Protein AF-K5WC93-F1 (afdb_monomer_lite)

Sequence (65 aa):
TLIEKSLNQKMTPKYDGLYQVIQQRQGGSYFLAELDGTSRKQAIAAFHIVPYIFKSNVQLKKLEL

pLDDT: mean 84.53, std 9.52, range [56.03, 94.88]

Organism: Phanerochaete carnosa (strain HHB-10118-sp) (NCBI:txid650164)

Radius of gyration: 16.56 Å; chains: 1; bounding box: 43×38×34 Å

Foldseek 3Di:
DVVVVVVCPVVDDPDPDDWDFPDADPQAWTWTADPVRHTDPDTHHNVSDDDDDDDPDDPDDDDDD

Secondary structure (DSSP, 8-state):
--HHHHHHTTTS-SS---EEEEEE-TTSEEEEEETTS-B-SS-EEGGG-------S---------

Structure (mmCIF, N/CA/C/O bac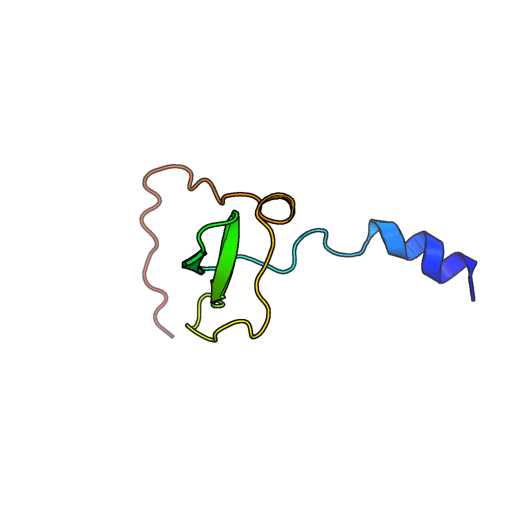kbone):
data_AF-K5WC93-F1
#
_entry.id   AF-K5WC93-F1
#
loop_
_atom_site.group_PDB
_atom_site.id
_atom_site.type_symbol
_atom_site.label_atom_id
_atom_site.label_alt_id
_atom_site.label_comp_id
_atom_site.label_asym_id
_atom_site.label_entity_id
_atom_site.label_seq_id
_atom_site.pdbx_PDB_ins_code
_atom_site.Cartn_x
_atom_site.Cartn_y
_atom_site.Cartn_z
_atom_site.occupancy
_atom_site.B_iso_or_equiv
_atom_site.auth_seq_id
_atom_site.auth_comp_id
_atom_site.auth_asym_id
_atom_site.auth_atom_id
_atom_site.pdbx_PDB_model_num
ATOM 1 N N . THR A 1 1 ? 30.585 0.762 14.210 1.00 60.09 1 THR A N 1
ATOM 2 C CA . THR A 1 1 ? 29.830 0.417 12.987 1.00 60.09 1 THR A CA 1
ATOM 3 C C . THR A 1 1 ? 28.806 1.493 12.650 1.00 60.09 1 THR A C 1
ATOM 5 O O . THR A 1 1 ? 27.621 1.333 12.897 1.00 60.09 1 THR A O 1
ATOM 8 N N . LEU A 1 2 ? 29.259 2.647 12.154 1.00 66.69 2 LEU A N 1
ATOM 9 C CA . LEU A 1 2 ? 28.379 3.723 11.653 1.00 66.69 2 LEU A CA 1
ATOM 10 C C . LEU A 1 2 ? 28.502 3.865 10.131 1.00 66.69 2 LEU A C 1
ATOM 12 O O . LEU A 1 2 ? 27.508 4.112 9.456 1.00 66.69 2 LEU A O 1
ATOM 16 N N . ILE A 1 3 ? 29.705 3.602 9.611 1.00 70.88 3 ILE A N 1
ATOM 17 C CA . ILE A 1 3 ? 30.045 3.604 8.183 1.00 70.88 3 ILE A CA 1
ATOM 18 C C . ILE A 1 3 ? 29.234 2.546 7.416 1.00 70.88 3 ILE A C 1
ATOM 20 O O . ILE A 1 3 ? 28.672 2.837 6.368 1.00 70.88 3 ILE A O 1
ATOM 24 N N . GLU A 1 4 ? 29.089 1.337 7.963 1.00 73.31 4 GLU A N 1
ATOM 25 C CA . GLU A 1 4 ? 28.301 0.268 7.324 1.00 73.31 4 GLU A CA 1
ATOM 26 C C . GLU A 1 4 ? 26.796 0.590 7.281 1.00 73.31 4 GLU A C 1
ATOM 28 O O . GLU A 1 4 ? 26.114 0.292 6.302 1.00 73.31 4 GLU A O 1
ATOM 33 N N . LYS A 1 5 ? 26.266 1.262 8.314 1.00 73.81 5 LYS A N 1
ATOM 34 C CA . LYS A 1 5 ? 24.840 1.616 8.395 1.00 73.81 5 LYS A CA 1
ATOM 35 C C . LYS A 1 5 ? 24.466 2.719 7.402 1.00 73.81 5 LYS A C 1
ATOM 37 O O . LYS A 1 5 ? 23.392 2.656 6.807 1.00 73.81 5 LYS A O 1
ATOM 42 N N . SER A 1 6 ? 25.337 3.713 7.211 1.00 74.56 6 SER A N 1
ATOM 43 C CA . SER A 1 6 ? 25.123 4.772 6.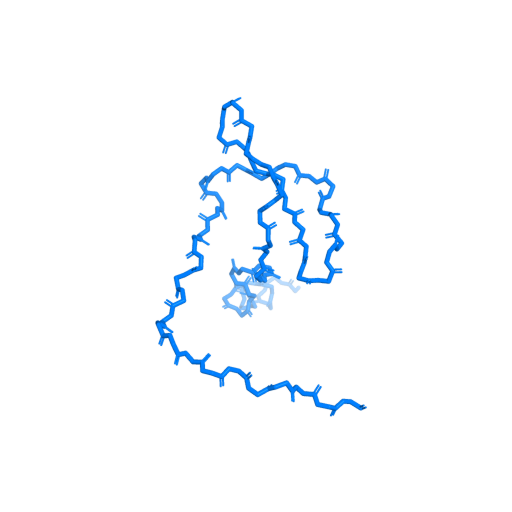216 1.00 74.56 6 SER A CA 1
ATOM 44 C C . SER A 1 6 ? 25.304 4.265 4.783 1.00 74.56 6 SER A C 1
ATOM 46 O O . SER A 1 6 ? 24.558 4.684 3.900 1.00 74.56 6 SER A O 1
ATOM 48 N N . LEU A 1 7 ? 26.224 3.320 4.553 1.00 78.50 7 LEU A N 1
ATOM 49 C CA . LEU A 1 7 ? 26.411 2.687 3.245 1.00 78.50 7 LEU A CA 1
ATOM 50 C C . LEU A 1 7 ? 25.170 1.885 2.812 1.00 78.50 7 LEU A C 1
ATOM 52 O O . LEU A 1 7 ? 24.727 2.001 1.669 1.00 78.50 7 LEU A O 1
ATOM 56 N N . ASN A 1 8 ? 24.551 1.146 3.738 1.00 79.94 8 ASN A N 1
ATOM 57 C CA . ASN A 1 8 ? 23.368 0.332 3.445 1.00 79.94 8 ASN A CA 1
ATOM 58 C C . ASN A 1 8 ? 22.069 1.132 3.278 1.00 79.94 8 ASN A C 1
ATOM 60 O O . ASN A 1 8 ? 21.096 0.592 2.760 1.00 79.94 8 ASN A O 1
ATOM 64 N N . GLN A 1 9 ? 22.025 2.414 3.656 1.00 81.81 9 GLN A N 1
ATOM 65 C CA . GLN A 1 9 ? 20.792 3.210 3.614 1.00 81.81 9 GLN A CA 1
ATOM 66 C C . GLN A 1 9 ? 20.199 3.334 2.198 1.00 81.81 9 GLN A C 1
ATOM 68 O O . GLN A 1 9 ? 18.985 3.443 2.045 1.00 81.81 9 GLN A O 1
ATOM 73 N N . LYS A 1 10 ? 21.046 3.287 1.161 1.00 83.88 10 LYS A N 1
ATOM 74 C CA . LYS A 1 10 ? 20.619 3.298 -0.250 1.00 83.88 10 LYS A CA 1
ATOM 75 C C . LYS A 1 10 ? 20.185 1.928 -0.772 1.00 83.88 10 LYS A C 1
ATOM 77 O O . LYS A 1 10 ? 19.526 1.864 -1.802 1.00 83.88 10 LYS A O 1
ATOM 82 N N . MET A 1 11 ? 20.584 0.862 -0.084 1.00 86.06 11 MET A N 1
ATOM 83 C CA . MET A 1 11 ? 20.280 -0.521 -0.454 1.00 86.06 11 MET A CA 1
ATOM 84 C C . MET A 1 11 ? 18.940 -0.987 0.131 1.00 86.06 11 MET A C 1
ATOM 86 O O . MET A 1 11 ? 18.423 -2.025 -0.271 1.00 86.06 11 MET A O 1
ATOM 90 N N . THR A 1 12 ? 18.362 -0.229 1.066 1.00 83.81 12 THR A N 1
ATOM 91 C CA . THR A 1 12 ? 17.055 -0.530 1.657 1.00 83.81 12 THR A CA 1
ATOM 92 C C . THR A 1 12 ? 15.927 -0.316 0.636 1.00 83.81 12 THR A C 1
ATOM 94 O O . THR A 1 12 ? 15.920 0.711 -0.052 1.00 83.81 12 THR A O 1
ATOM 97 N N . PRO A 1 13 ? 14.944 -1.233 0.541 1.00 84.75 13 PRO A N 1
ATOM 98 C CA . PRO A 1 13 ? 13.784 -1.046 -0.325 1.00 84.75 13 PRO A CA 1
ATOM 99 C C . PRO A 1 13 ? 13.004 0.221 0.056 1.00 84.75 13 PRO A C 1
ATOM 101 O O . PRO A 1 13 ? 12.802 0.523 1.229 1.00 84.75 13 PRO A O 1
ATOM 104 N N . LYS A 1 14 ? 12.562 0.974 -0.959 1.00 83.56 14 LYS A N 1
ATOM 105 C CA . LYS A 1 14 ? 11.820 2.237 -0.785 1.00 83.56 14 LYS A CA 1
ATOM 106 C C . LYS A 1 14 ? 10.317 2.034 -0.549 1.00 83.56 14 LYS A C 1
ATOM 108 O O . LYS A 1 14 ? 9.652 2.949 -0.072 1.00 83.56 14 LYS A O 1
ATOM 113 N N . TYR A 1 15 ? 9.792 0.861 -0.900 1.00 87.25 15 TYR A N 1
ATOM 114 C CA . TYR A 1 15 ? 8.383 0.499 -0.770 1.00 87.25 15 TYR A CA 1
ATOM 115 C C . TYR A 1 15 ? 8.275 -0.888 -0.140 1.00 87.25 15 TYR A C 1
ATOM 117 O O . TYR A 1 15 ? 9.008 -1.792 -0.538 1.00 87.25 15 TYR A O 1
ATOM 125 N N . ASP A 1 16 ? 7.342 -1.043 0.798 1.00 86.19 16 ASP A N 1
ATOM 126 C CA . ASP A 1 16 ? 7.143 -2.293 1.545 1.00 86.19 16 ASP A CA 1
ATOM 127 C C . ASP A 1 16 ? 6.458 -3.389 0.709 1.00 86.19 16 ASP A C 1
ATOM 129 O O . ASP A 1 16 ? 6.469 -4.551 1.097 1.00 86.19 16 ASP A O 1
ATOM 133 N N . GLY A 1 17 ? 5.879 -3.039 -0.444 1.00 87.88 17 GLY A N 1
ATOM 134 C CA . GLY A 1 17 ? 5.202 -3.988 -1.323 1.00 87.88 17 GLY A CA 1
ATOM 135 C C . GLY A 1 17 ? 3.981 -3.397 -2.018 1.00 87.88 17 GLY A C 1
ATOM 136 O O . GLY A 1 17 ? 3.734 -2.187 -1.969 1.00 87.88 17 GLY A O 1
ATOM 137 N N . LEU A 1 18 ? 3.229 -4.271 -2.690 1.00 90.81 18 LEU A N 1
ATOM 138 C CA . LEU A 1 18 ? 1.940 -3.937 -3.283 1.00 90.81 18 LEU A CA 1
ATOM 139 C C . LEU A 1 18 ? 0.824 -4.250 -2.286 1.00 90.81 18 LEU A C 1
ATOM 141 O O . LEU A 1 18 ? 0.777 -5.339 -1.728 1.00 90.81 18 LEU A O 1
ATOM 145 N N . TYR A 1 19 ? -0.099 -3.308 -2.129 1.00 93.62 19 TYR A N 1
ATOM 146 C CA . TYR A 1 19 ? -1.214 -3.412 -1.197 1.00 93.62 19 TYR A CA 1
ATOM 147 C C . TYR A 1 19 ? -2.547 -3.218 -1.911 1.00 93.62 19 TYR A C 1
ATOM 149 O O . TYR A 1 19 ? -2.662 -2.405 -2.831 1.00 93.62 19 TYR A O 1
ATOM 157 N N . GLN A 1 20 ? -3.574 -3.910 -1.428 1.00 93.31 20 GLN A N 1
ATOM 158 C CA . GLN A 1 20 ? -4.960 -3.660 -1.786 1.00 93.31 20 GLN A CA 1
ATOM 159 C C . GLN A 1 20 ? -5.570 -2.630 -0.830 1.00 93.31 20 GLN A C 1
ATOM 161 O O . GLN A 1 20 ? -5.452 -2.735 0.390 1.00 93.31 20 GLN A O 1
ATOM 166 N N . VAL A 1 21 ? -6.255 -1.626 -1.375 1.00 93.38 21 VAL A N 1
ATOM 167 C CA . VAL A 1 21 ? -7.007 -0.656 -0.570 1.00 93.38 21 VAL A CA 1
ATOM 168 C C . VAL A 1 21 ? -8.326 -1.285 -0.128 1.00 93.38 21 VAL A C 1
ATOM 170 O O . VAL A 1 21 ? -9.154 -1.631 -0.966 1.00 93.38 21 VAL A O 1
ATOM 173 N N . ILE A 1 22 ? -8.530 -1.401 1.186 1.00 94.50 22 ILE A N 1
ATOM 174 C CA . ILE A 1 22 ? -9.784 -1.888 1.781 1.00 94.50 22 ILE A CA 1
ATOM 175 C C . ILE A 1 22 ? -10.783 -0.736 1.903 1.00 94.50 22 ILE A C 1
ATOM 177 O O . ILE A 1 22 ? -11.944 -0.855 1.525 1.00 94.50 22 ILE A O 1
ATOM 181 N N . GLN A 1 23 ? -10.333 0.391 2.463 1.00 93.44 23 GLN A N 1
ATOM 182 C CA . GLN A 1 23 ? -11.188 1.540 2.741 1.00 93.44 23 GLN A CA 1
ATOM 183 C C . GLN A 1 23 ? -10.376 2.835 2.751 1.00 93.44 23 GLN A C 1
ATOM 185 O O . GLN A 1 23 ? -9.294 2.897 3.335 1.00 93.44 23 GLN A O 1
ATOM 190 N N . GLN A 1 24 ? -10.951 3.896 2.187 1.00 93.44 24 GLN A N 1
ATOM 191 C CA . GLN A 1 24 ? -10.490 5.269 2.374 1.00 93.44 24 GLN A CA 1
ATOM 192 C C . GLN A 1 24 ? -11.364 5.971 3.423 1.00 93.44 24 GLN A C 1
ATOM 194 O O . GLN A 1 24 ? -12.593 5.892 3.381 1.00 93.44 24 GLN A O 1
ATOM 199 N N . ARG A 1 25 ? -10.743 6.645 4.392 1.00 92.06 25 ARG A N 1
ATOM 200 C CA . ARG A 1 25 ? -11.442 7.438 5.411 1.00 92.06 25 ARG A CA 1
ATOM 201 C C . ARG A 1 25 ? -11.599 8.888 4.957 1.00 92.06 25 ARG A C 1
ATOM 203 O O . ARG A 1 25 ? -10.771 9.424 4.218 1.00 92.06 25 ARG A O 1
ATOM 210 N N . GLN A 1 26 ? -12.639 9.542 5.468 1.00 86.31 26 GLN A N 1
ATOM 211 C CA . GLN A 1 26 ? -12.848 10.980 5.325 1.00 86.31 26 GLN A CA 1
ATOM 212 C C . GLN A 1 26 ? -11.706 11.698 6.068 1.00 86.31 26 GLN A C 1
ATOM 214 O O . GLN A 1 26 ? -11.599 11.595 7.285 1.00 86.31 26 GLN A O 1
ATOM 219 N N . GLY A 1 27 ? -10.774 12.299 5.325 1.00 86.06 27 GLY A N 1
ATOM 220 C CA . GLY A 1 27 ? -9.489 12.786 5.853 1.00 86.06 27 GLY A CA 1
ATOM 221 C C . GLY A 1 27 ? -8.259 12.236 5.121 1.00 86.06 27 GLY A C 1
ATOM 222 O O . GLY A 1 27 ? -7.147 12.686 5.374 1.00 86.06 27 GLY A O 1
ATOM 223 N N . GLY A 1 28 ? -8.443 11.296 4.184 1.00 88.81 28 GLY A N 1
ATOM 224 C CA . GLY A 1 28 ? -7.382 10.874 3.263 1.00 88.81 28 GLY A CA 1
ATOM 225 C C . GLY A 1 28 ? -6.429 9.817 3.821 1.00 88.81 28 GLY A C 1
ATOM 226 O O . GLY A 1 28 ? -5.364 9.596 3.251 1.00 88.81 28 GLY A O 1
ATOM 227 N N . SER A 1 29 ? -6.788 9.149 4.917 1.00 94.25 29 SER A N 1
ATOM 228 C CA . SER A 1 29 ? -6.096 7.934 5.344 1.00 94.25 29 SER A CA 1
ATOM 229 C C . SER A 1 29 ? -6.714 6.692 4.700 1.00 94.25 29 SER A C 1
ATOM 231 O O . SER A 1 29 ? -7.903 6.656 4.376 1.00 94.25 29 SER A O 1
ATOM 233 N N . TYR A 1 30 ? -5.891 5.667 4.513 1.00 94.56 30 TYR A N 1
ATOM 234 C CA . TYR A 1 30 ? -6.241 4.416 3.862 1.00 94.56 30 TYR A CA 1
ATOM 235 C C . TYR A 1 30 ? -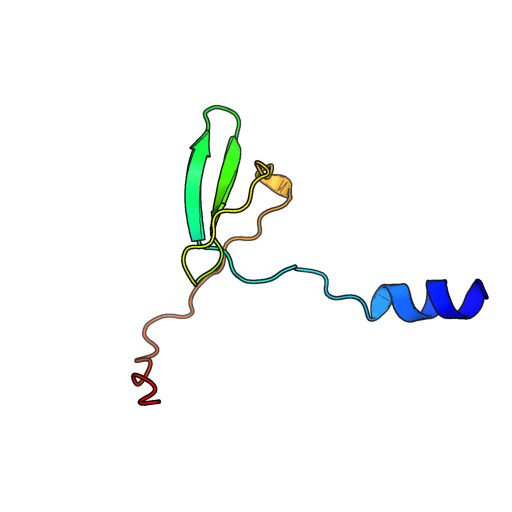5.980 3.235 4.788 1.00 94.56 30 TYR A C 1
ATOM 237 O O . TYR A 1 30 ? -4.956 3.164 5.469 1.00 94.56 30 TYR A O 1
ATOM 245 N N . PHE A 1 31 ? -6.905 2.285 4.766 1.00 94.12 31 PHE A N 1
ATOM 246 C CA . PHE A 1 31 ? -6.723 0.948 5.308 1.00 94.12 31 PHE A CA 1
ATOM 247 C C . PHE A 1 31 ? -6.294 0.027 4.172 1.00 94.12 31 PHE A C 1
ATOM 249 O O . PHE A 1 31 ? -6.952 -0.024 3.130 1.00 94.12 31 PHE A O 1
ATOM 256 N N . LEU A 1 32 ? -5.182 -0.670 4.377 1.00 94.50 32 LEU A N 1
ATOM 257 C CA . LEU A 1 32 ? -4.545 -1.521 3.378 1.00 94.50 32 LEU A CA 1
ATOM 258 C C . LEU A 1 32 ? -4.614 -2.987 3.809 1.00 94.50 32 LEU A C 1
ATOM 260 O O . LEU A 1 32 ? -4.558 -3.278 5.002 1.00 94.50 32 LEU A O 1
ATOM 264 N N . ALA A 1 33 ? -4.693 -3.891 2.843 1.00 94.88 33 ALA A N 1
ATOM 265 C CA . ALA A 1 33 ? -4.422 -5.313 2.998 1.00 94.88 33 ALA A CA 1
ATOM 266 C C . ALA A 1 33 ? -3.241 -5.698 2.108 1.00 94.88 33 ALA A C 1
ATOM 268 O O . ALA A 1 33 ? -3.064 -5.138 1.025 1.00 94.88 33 ALA A O 1
ATOM 269 N N . GLU A 1 34 ? -2.447 -6.652 2.568 1.00 93.31 34 GLU A N 1
ATOM 270 C CA . GLU A 1 34 ? -1.543 -7.416 1.713 1.00 93.31 34 GLU A CA 1
ATOM 271 C C . GLU A 1 34 ? -2.356 -8.181 0.646 1.00 93.31 34 GLU A C 1
ATOM 273 O O . GLU A 1 34 ? -3.576 -8.343 0.759 1.00 93.31 34 GLU A O 1
ATOM 278 N N . LEU A 1 35 ? -1.697 -8.652 -0.416 1.00 90.25 35 LEU A N 1
ATOM 279 C CA . LEU A 1 35 ? -2.374 -9.328 -1.538 1.00 90.25 35 LEU A CA 1
ATOM 280 C C . LEU A 1 35 ? -3.005 -10.684 -1.173 1.00 90.25 35 LEU A C 1
ATOM 282 O O . LEU A 1 35 ? -3.841 -11.189 -1.917 1.00 90.25 35 LEU A O 1
ATOM 286 N N . ASP A 1 36 ? -2.615 -11.267 -0.042 1.00 89.75 36 ASP A N 1
ATOM 287 C CA . ASP A 1 36 ? -3.213 -12.472 0.542 1.00 89.75 36 ASP A CA 1
ATOM 288 C C . ASP A 1 36 ? -4.498 -12.175 1.347 1.00 89.75 36 ASP A C 1
ATOM 290 O O . ASP A 1 36 ? -5.147 -13.093 1.845 1.00 89.75 36 ASP A O 1
ATOM 294 N N . GLY A 1 37 ? -4.878 -10.899 1.474 1.00 88.75 37 GLY A N 1
ATOM 295 C CA . GLY A 1 37 ? -6.019 -10.444 2.265 1.00 88.75 37 GLY A CA 1
ATOM 296 C C . GLY A 1 37 ? -5.683 -10.119 3.723 1.00 88.75 37 GLY A C 1
ATOM 297 O O . GLY A 1 37 ? -6.570 -9.691 4.466 1.00 88.75 37 GLY A O 1
ATOM 298 N N . THR A 1 38 ? -4.425 -10.257 4.152 1.00 93.06 38 THR A N 1
ATOM 299 C CA . THR A 1 38 ? -4.005 -9.900 5.511 1.00 93.06 38 THR A CA 1
ATOM 300 C C . THR A 1 38 ? -4.100 -8.387 5.715 1.00 93.06 38 THR A C 1
ATOM 302 O O . THR A 1 38 ? -3.377 -7.602 5.102 1.00 93.06 38 THR A O 1
ATOM 305 N N . SER A 1 39 ? -4.988 -7.941 6.608 1.00 91.06 39 SER A N 1
ATOM 306 C CA . SER A 1 39 ? -5.198 -6.514 6.871 1.00 91.06 39 SER A CA 1
ATOM 307 C C . SER A 1 39 ? -4.023 -5.880 7.623 1.00 91.06 39 SER A C 1
ATOM 309 O O . SER A 1 39 ? -3.607 -6.371 8.679 1.00 91.06 39 SER A O 1
ATOM 311 N N . ARG A 1 40 ? -3.560 -4.717 7.161 1.00 89.69 40 ARG A N 1
ATOM 312 C CA . ARG A 1 40 ? -2.600 -3.885 7.889 1.00 89.69 40 ARG A CA 1
ATOM 313 C C . ARG A 1 40 ? -3.304 -3.207 9.065 1.00 89.69 40 ARG A C 1
ATOM 315 O O . ARG A 1 40 ? -4.342 -2.570 8.908 1.00 89.69 40 ARG A O 1
ATOM 322 N N . LYS A 1 41 ? -2.710 -3.304 10.258 1.00 89.19 41 LYS A N 1
ATOM 323 C CA . LYS A 1 41 ? -3.295 -2.765 11.503 1.00 89.19 41 LYS A CA 1
ATOM 324 C C . LYS A 1 41 ? -3.315 -1.233 11.572 1.00 89.19 41 LYS A C 1
ATOM 326 O O . LYS A 1 41 ? -4.061 -0.671 12.365 1.00 89.19 41 LYS A O 1
ATOM 331 N N . GLN A 1 42 ? -2.471 -0.560 10.793 1.00 90.50 42 GLN A N 1
ATOM 332 C CA . GLN A 1 42 ? -2.277 0.889 10.853 1.00 90.50 42 GLN A CA 1
ATOM 333 C C . GLN A 1 42 ? -2.889 1.571 9.630 1.00 90.50 42 GLN A C 1
ATOM 335 O O . GLN A 1 42 ? -2.720 1.101 8.504 1.00 90.50 42 GLN A O 1
ATOM 340 N N . ALA A 1 43 ? -3.556 2.703 9.858 1.00 91.25 43 ALA A N 1
ATOM 341 C CA . ALA A 1 43 ? -4.024 3.568 8.784 1.00 91.25 43 ALA A CA 1
ATOM 342 C C . ALA A 1 43 ? -2.842 4.338 8.178 1.00 91.25 43 ALA A C 1
ATOM 344 O O . ALA A 1 43 ? -2.017 4.894 8.902 1.00 91.25 43 ALA A O 1
ATOM 345 N N . ILE A 1 44 ? -2.778 4.390 6.850 1.00 93.12 44 ILE A N 1
ATOM 346 C CA . ILE A 1 44 ? -1.691 5.027 6.105 1.00 93.12 44 ILE A CA 1
ATOM 347 C C . ILE A 1 44 ? -2.187 6.324 5.486 1.00 93.12 44 ILE A C 1
ATOM 349 O O . ILE A 1 44 ? -3.234 6.356 4.846 1.00 93.12 44 ILE A O 1
ATOM 353 N N . ALA A 1 45 ? -1.449 7.412 5.681 1.00 92.69 45 ALA A N 1
ATOM 354 C CA . ALA A 1 45 ? -1.801 8.694 5.088 1.00 92.69 45 ALA A CA 1
ATOM 355 C C . ALA A 1 45 ? -1.592 8.684 3.563 1.00 92.69 45 ALA A C 1
ATOM 357 O O . ALA A 1 45 ? -0.642 8.076 3.071 1.00 92.69 45 ALA A O 1
ATOM 358 N N . ALA A 1 46 ? -2.440 9.403 2.821 1.00 91.88 46 ALA A N 1
ATOM 359 C CA . ALA A 1 46 ? -2.396 9.466 1.356 1.00 91.88 46 ALA A CA 1
ATOM 360 C C . ALA A 1 46 ? -1.004 9.765 0.776 1.00 91.88 46 ALA A C 1
ATOM 362 O O . ALA A 1 46 ? -0.628 9.181 -0.233 1.00 91.88 46 ALA A O 1
ATOM 363 N N . PHE A 1 47 ? -0.222 10.641 1.414 1.00 90.69 47 PHE A N 1
ATOM 364 C CA . PHE A 1 47 ? 1.092 11.056 0.9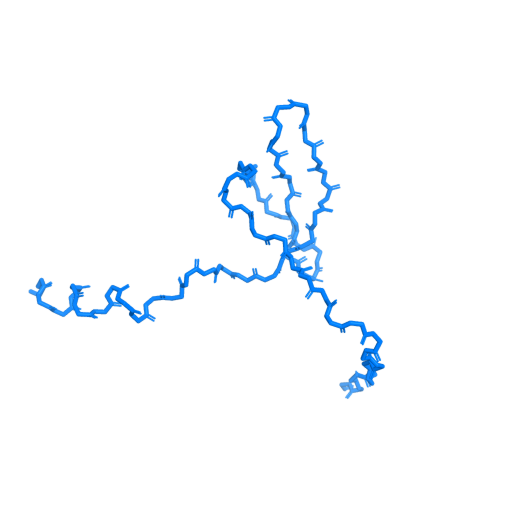10 1.00 90.69 47 PHE A CA 1
ATOM 365 C C . PHE A 1 47 ? 2.169 9.960 0.984 1.00 90.69 47 PHE A C 1
ATOM 367 O O . PHE A 1 47 ? 3.215 10.089 0.353 1.00 90.69 47 PHE A O 1
ATOM 374 N N . HIS A 1 48 ? 1.923 8.878 1.728 1.00 89.00 48 HIS A N 1
ATOM 375 C CA . HIS A 1 48 ? 2.796 7.704 1.767 1.00 89.00 48 HIS A CA 1
ATOM 376 C C . HIS A 1 48 ? 2.438 6.648 0.712 1.00 89.00 48 HIS A C 1
ATOM 378 O O . HIS A 1 48 ? 3.144 5.648 0.598 1.00 89.00 48 HIS A O 1
ATOM 384 N N . ILE A 1 49 ? 1.355 6.837 -0.046 1.00 90.50 49 ILE A N 1
ATOM 385 C CA . ILE A 1 49 ? 0.850 5.844 -0.995 1.00 90.50 49 ILE A CA 1
ATOM 386 C C . ILE A 1 49 ? 1.168 6.290 -2.414 1.00 90.50 49 ILE A C 1
ATOM 388 O O . ILE A 1 49 ? 0.801 7.381 -2.845 1.00 90.50 49 ILE A O 1
ATOM 392 N N . VAL A 1 50 ? 1.816 5.401 -3.159 1.00 91.62 50 VAL A N 1
ATOM 393 C CA . VAL A 1 50 ? 1.996 5.543 -4.601 1.00 91.62 50 VAL A CA 1
ATOM 394 C C . VAL A 1 50 ? 1.025 4.579 -5.282 1.00 91.62 50 VAL A C 1
ATOM 396 O O . VAL A 1 50 ? 1.101 3.378 -5.015 1.00 91.62 50 VAL A O 1
ATOM 399 N N . PRO A 1 51 ? 0.098 5.062 -6.130 1.00 90.50 51 PRO A N 1
ATOM 400 C CA . PRO A 1 51 ? -0.838 4.188 -6.818 1.00 90.50 51 PRO A CA 1
ATOM 401 C C . PRO A 1 51 ? -0.089 3.276 -7.789 1.00 90.50 51 PRO A C 1
ATOM 403 O O . PRO A 1 51 ? 0.754 3.722 -8.571 1.00 90.50 51 PRO A O 1
ATOM 406 N N . TYR A 1 52 ? -0.423 1.990 -7.756 1.00 88.62 52 TYR A N 1
ATOM 407 C CA . TYR A 1 52 ? 0.112 1.030 -8.706 1.00 88.62 52 TYR A CA 1
ATOM 408 C C . TYR A 1 52 ? -0.653 1.127 -10.026 1.00 88.62 52 TYR A C 1
ATOM 410 O O . TYR A 1 52 ? -1.830 0.779 -10.110 1.00 88.62 52 TYR A O 1
ATOM 418 N N . ILE A 1 53 ? 0.017 1.629 -11.062 1.00 85.25 53 ILE A N 1
ATOM 419 C CA . ILE A 1 53 ? -0.560 1.769 -12.399 1.00 85.25 53 ILE A CA 1
ATOM 420 C C . ILE A 1 53 ? -0.251 0.496 -13.180 1.00 85.25 53 ILE A C 1
ATOM 422 O O . ILE A 1 53 ? 0.883 0.278 -13.614 1.00 85.25 53 ILE A O 1
ATOM 426 N N . PHE A 1 54 ? -1.264 -0.348 -13.366 1.00 80.56 54 PHE A N 1
ATOM 427 C CA . PHE A 1 54 ? -1.122 -1.531 -14.204 1.00 80.56 54 PHE A CA 1
ATOM 428 C C . PHE A 1 54 ? -0.963 -1.109 -15.668 1.00 80.56 54 PHE A C 1
ATOM 430 O O . PHE A 1 54 ? -1.788 -0.370 -16.209 1.00 80.56 54 PHE A O 1
ATOM 437 N N . LYS A 1 55 ? 0.093 -1.590 -16.330 1.00 79.31 55 LYS A N 1
ATOM 438 C CA . LYS A 1 55 ? 0.211 -1.469 -17.785 1.00 79.31 55 LYS A CA 1
ATOM 439 C C . LYS A 1 55 ? -0.758 -2.482 -18.397 1.00 79.31 55 LYS A C 1
ATOM 441 O O . LYS A 1 55 ? -0.623 -3.678 -18.178 1.00 79.31 55 LYS A O 1
ATOM 446 N N . SER A 1 56 ? -1.781 -1.966 -19.065 1.00 73.44 56 SER A N 1
ATOM 447 C CA . SER A 1 56 ? -2.928 -2.670 -19.651 1.00 73.44 56 SER A CA 1
ATOM 448 C C . SER A 1 56 ? -2.681 -4.100 -20.168 1.00 73.44 56 SER A C 1
ATOM 450 O O . SER A 1 56 ? -1.700 -4.358 -20.857 1.00 73.44 56 SER A O 1
ATOM 452 N N . ASN A 1 57 ? -3.676 -4.965 -19.919 1.00 62.81 57 ASN A N 1
ATOM 453 C CA . ASN A 1 57 ? -3.968 -6.256 -20.564 1.00 62.81 57 ASN A CA 1
ATOM 454 C C . ASN A 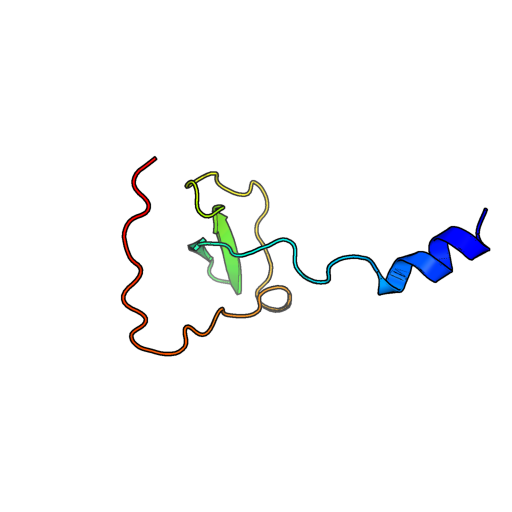1 57 ? -2.828 -7.291 -20.632 1.00 62.81 57 ASN A C 1
ATOM 456 O O . ASN A 1 57 ? -2.634 -7.961 -21.644 1.00 62.81 57 ASN A O 1
ATOM 460 N N . VAL A 1 58 ? -2.091 -7.468 -19.536 1.00 67.25 58 VAL A N 1
ATOM 461 C CA . VAL A 1 58 ? -1.299 -8.689 -19.356 1.00 67.25 58 VAL A CA 1
ATOM 462 C C . VAL A 1 58 ? -2.254 -9.802 -18.924 1.00 67.25 58 VAL A C 1
ATOM 464 O O . VAL A 1 58 ? -2.748 -9.794 -17.796 1.00 67.25 58 VAL A O 1
ATOM 467 N N . GLN A 1 59 ? -2.531 -10.756 -19.815 1.00 71.50 59 GLN A N 1
ATOM 468 C CA . GLN A 1 59 ? -3.171 -12.012 -19.427 1.00 71.50 59 GLN A CA 1
ATOM 469 C C . GLN A 1 59 ? -2.209 -12.777 -18.516 1.00 71.50 59 GLN A C 1
ATOM 471 O O . GLN A 1 59 ? -1.250 -13.402 -18.971 1.00 71.50 59 GLN A O 1
ATOM 476 N N . LEU A 1 60 ? -2.445 -12.693 -17.210 1.00 71.62 60 LEU A N 1
ATOM 477 C CA . LEU A 1 60 ? -1.712 -13.480 -16.232 1.00 71.62 60 LEU A CA 1
ATOM 478 C C . LEU A 1 60 ? -2.170 -14.935 -16.366 1.00 71.62 60 LEU A C 1
ATOM 480 O O . LEU A 1 60 ? -3.334 -15.253 -16.117 1.00 71.62 60 LEU A O 1
ATOM 484 N N . LYS A 1 61 ? -1.263 -15.827 -16.777 1.00 77.12 61 LYS A N 1
ATOM 485 C CA . LYS A 1 61 ? -1.511 -17.268 -16.669 1.00 77.12 61 LYS A CA 1
ATOM 486 C C . LYS A 1 61 ? -1.649 -17.610 -15.190 1.00 77.12 61 LYS A C 1
ATOM 488 O O . LYS A 1 61 ? -0.804 -17.224 -14.384 1.00 77.12 61 LYS A O 1
ATOM 493 N N . LYS A 1 62 ? -2.711 -18.334 -14.845 1.00 73.62 62 LYS A N 1
ATOM 494 C CA . LYS A 1 62 ? -2.879 -18.898 -13.508 1.00 73.62 62 LYS A CA 1
ATOM 495 C C . LYS A 1 62 ? -1.689 -19.825 -13.243 1.00 73.62 62 LYS A C 1
ATOM 497 O O . LYS A 1 62 ? -1.440 -20.728 -14.038 1.00 73.62 62 LYS A O 1
ATOM 502 N N . LEU A 1 63 ? -0.931 -19.557 -12.180 1.00 77.94 63 LEU A N 1
ATOM 503 C CA . LEU A 1 63 ? 0.088 -20.487 -11.701 1.00 77.94 63 LEU A CA 1
ATOM 504 C C . LEU A 1 63 ? -0.654 -21.689 -11.112 1.00 77.94 63 LEU A C 1
ATOM 506 O O . LEU A 1 63 ? -1.414 -21.530 -10.156 1.00 77.94 63 LEU A O 1
ATOM 510 N N . GLU A 1 64 ? -0.482 -22.860 -11.711 1.00 71.81 64 GLU A N 1
ATOM 511 C CA . GLU A 1 64 ? -0.857 -24.116 -11.069 1.00 71.81 64 GLU A CA 1
ATOM 512 C C . GLU A 1 64 ? 0.296 -24.488 -10.129 1.00 71.81 64 GLU A C 1
ATOM 514 O O . GLU A 1 64 ? 1.443 -24.582 -10.571 1.00 71.81 64 GLU A O 1
ATOM 519 N N . LEU A 1 65 ? -0.007 -24.558 -8.830 1.00 56.03 65 LEU A N 1
ATOM 520 C CA . LEU A 1 65 ? 0.896 -25.004 -7.766 1.00 56.03 65 LEU A CA 1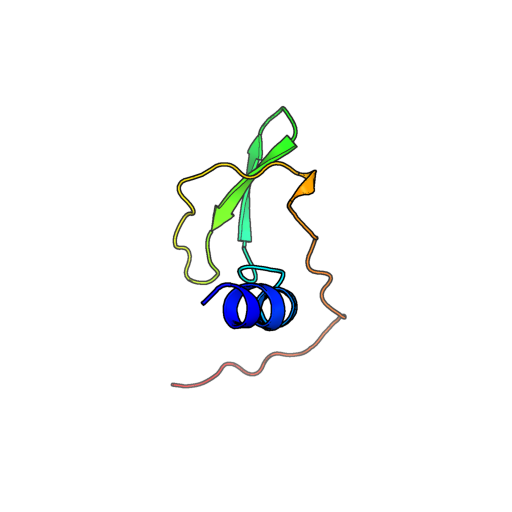
ATOM 521 C C . LEU A 1 65 ? 0.713 -26.502 -7.532 1.00 56.03 65 LEU A C 1
ATOM 523 O O . LEU A 1 65 ? -0.460 -26.943 -7.567 1.00 56.03 65 LEU A O 1
#